Protein AF-0000000079915968 (afdb_homodimer)

Foldseek 3Di:
DDPLVVLVVQLPDPDVVSNVVSVVVVVVVVVVVLLVVVVVCVVVPDDLCVSCVVVVHDSVVVCVVRVVVVD/DDPLVVLVVQLPDPDVVSNVVSVVVVVVVVVVVLLVVVVVCVVVPDDLCVSCVVVVHDSVVVCVVRVVVVD

Organism: NCBI:txid1990687

Radius of gyration: 16.06 Å; Cα contacts (8 Å, |Δi|>4): 155; chains: 2; bounding box: 34×45×38 Å

Secondary structure (DSSP, 8-state):
--HHHHHHHHTT-SSHHHHHHHHHHHHHHHHHHHHHHHHHHHHTT--HHHHHHHHTS-HHHHHHHHHSTT-/--HHHHHHHHTT-SSHHHHHHHHHHHHHHHHHHHHHHHHHHHHTT--HHHHHHHHTS-HHHHHHHHHSTT-

pLDDT: mean 91.98, std 11.69, range [44.88, 98.5]

Nearest PDB structures (foldseek):
  8qu6-assembly1_F  TM=4.623E-01  e=3.557E+00  Mycolicibacterium smegmatis MC2 155
  8qu6-assembly1_F  TM=4.624E-01  e=3.557E+00  Mycolicibacterium smegmatis MC2 155

Solvent-accessible surface area (backbone atoms only — not comparable to full-atom values): 7473 Å² total; per-residue (Å²): 128,58,70,55,40,55,33,53,55,35,28,66,40,91,49,36,69,54,7,32,44,21,41,39,51,47,51,53,50,48,52,52,40,45,50,53,26,51,50,50,27,48,75,71,63,51,50,60,59,57,52,13,60,53,53,68,52,53,40,64,59,51,47,57,62,55,58,57,72,74,106,130,57,70,54,41,54,32,54,55,35,28,65,41,90,49,36,68,55,7,33,42,21,42,37,51,48,52,53,51,47,53,52,40,43,51,53,26,51,50,50,27,47,76,71,64,50,49,61,58,59,53,13,60,54,54,71,50,52,41,67,58,51,43,55,62,56,58,56,72,75,107

Structure (mmCIF, N/CA/C/O backbone):
data_AF-0000000079915968-model_v1
#
loop_
_entity.id
_entity.type
_entity.pdbx_description
1 polymer 'Helix-turn-helix domain-containing protein'
#
loop_
_atom_site.group_PDB
_atom_site.id
_atom_site.type_symbol
_atom_site.label_atom_id
_atom_site.label_alt_id
_atom_site.label_comp_id
_atom_site.label_asym_id
_atom_site.label_entity_id
_atom_site.label_seq_id
_atom_site.pdbx_PDB_ins_code
_atom_site.Cartn_x
_atom_site.Cartn_y
_atom_site.Cartn_z
_atom_site.occupancy
_atom_site.B_iso_or_equiv
_atom_site.auth_seq_id
_atom_site.auth_comp_id
_atom_site.auth_asym_id
_atom_site.auth_atom_id
_atom_site.pdbx_PDB_model_num
ATOM 1 N N . MET A 1 1 ? 15.883 6.648 -11.664 1 48.03 1 MET A N 1
ATOM 2 C CA . MET A 1 1 ? 15.469 6.355 -10.297 1 48.03 1 MET A CA 1
ATOM 3 C C . MET A 1 1 ? 14.047 5.809 -10.266 1 48.03 1 MET A C 1
ATOM 5 O O . MET A 1 1 ? 13.141 6.387 -10.867 1 48.03 1 MET A O 1
ATOM 9 N N . THR A 1 2 ? 13.828 4.527 -9.789 1 67.12 2 THR A N 1
ATOM 10 C CA . THR A 1 2 ? 12.547 3.877 -10.055 1 67.12 2 THR A CA 1
ATOM 11 C C . THR A 1 2 ? 11.414 4.633 -9.375 1 67.12 2 THR A C 1
ATOM 13 O O . THR A 1 2 ? 11.641 5.398 -8.4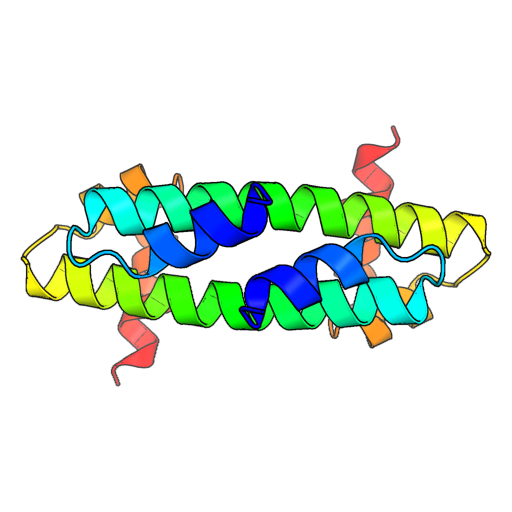38 1 67.12 2 THR A O 1
ATOM 16 N N . GLU A 1 3 ? 10.375 4.801 -10.164 1 78.25 3 GLU A N 1
ATOM 17 C CA . GLU A 1 3 ? 9.141 5.441 -9.719 1 78.25 3 GLU A CA 1
ATOM 18 C C . GLU A 1 3 ? 8.852 5.141 -8.25 1 78.25 3 GLU A C 1
ATOM 20 O O . GLU A 1 3 ? 8.461 6.031 -7.496 1 78.25 3 GLU A O 1
ATOM 25 N N . ALA A 1 4 ? 9.234 4.027 -7.859 1 80.06 4 ALA A N 1
ATOM 26 C CA . ALA A 1 4 ? 8.969 3.625 -6.48 1 80.06 4 ALA A CA 1
ATOM 27 C C . ALA A 1 4 ? 9.891 4.363 -5.512 1 80.06 4 ALA A C 1
ATOM 29 O O . ALA A 1 4 ? 9.461 4.762 -4.426 1 80.06 4 ALA A O 1
ATOM 30 N N . THR A 1 5 ? 11.133 4.543 -5.898 1 80.19 5 THR A N 1
ATOM 31 C CA . THR A 1 5 ? 12.102 5.219 -5.043 1 80.19 5 THR A CA 1
ATOM 32 C C . THR A 1 5 ? 11.727 6.688 -4.859 1 80.19 5 THR A C 1
ATOM 34 O O . THR A 1 5 ? 11.781 7.215 -3.748 1 80.19 5 THR A O 1
ATOM 37 N N . THR A 1 6 ? 11.344 7.191 -5.914 1 85 6 THR A N 1
ATOM 38 C CA . THR A 1 6 ? 10.953 8.594 -5.871 1 85 6 THR A CA 1
ATOM 39 C C . THR A 1 6 ? 9.711 8.789 -5.008 1 85 6 THR A C 1
ATOM 41 O O . T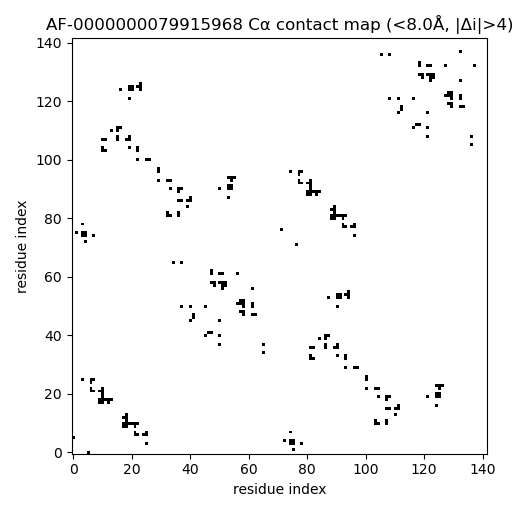HR A 1 6 ? 9.648 9.711 -4.195 1 85 6 THR A O 1
ATOM 44 N N . LEU A 1 7 ? 8.789 7.91 -5.098 1 88.12 7 LEU A N 1
ATOM 45 C CA . LEU A 1 7 ? 7.551 8 -4.324 1 88.12 7 LEU A CA 1
ATOM 46 C C . LEU A 1 7 ? 7.824 7.789 -2.84 1 88.12 7 LEU A C 1
ATOM 48 O O . LEU A 1 7 ? 7.246 8.477 -1.995 1 88.12 7 LEU A O 1
ATOM 52 N N . ALA A 1 8 ? 8.734 6.934 -2.598 1 85.31 8 ALA A N 1
ATOM 53 C CA . ALA A 1 8 ? 9.078 6.668 -1.202 1 85.31 8 ALA A CA 1
ATOM 54 C C . ALA A 1 8 ? 9.766 7.875 -0.569 1 85.31 8 ALA A C 1
ATOM 56 O O . ALA A 1 8 ? 9.5 8.211 0.587 1 85.31 8 ALA A O 1
ATOM 57 N N . ALA A 1 9 ? 10.609 8.484 -1.342 1 87.38 9 ALA A N 1
ATOM 58 C CA . ALA A 1 9 ? 11.281 9.68 -0.839 1 87.38 9 ALA A CA 1
ATOM 59 C C . ALA A 1 9 ? 10.281 10.812 -0.596 1 87.38 9 ALA A C 1
ATOM 61 O O . ALA A 1 9 ? 10.344 11.492 0.428 1 87.38 9 ALA A O 1
ATOM 62 N N . ALA A 1 10 ? 9.344 10.93 -1.508 1 88.75 10 ALA A N 1
ATOM 63 C CA . ALA A 1 10 ? 8.336 11.984 -1.406 1 88.75 10 ALA A CA 1
ATOM 64 C C . ALA A 1 10 ? 7.395 11.734 -0.23 1 88.75 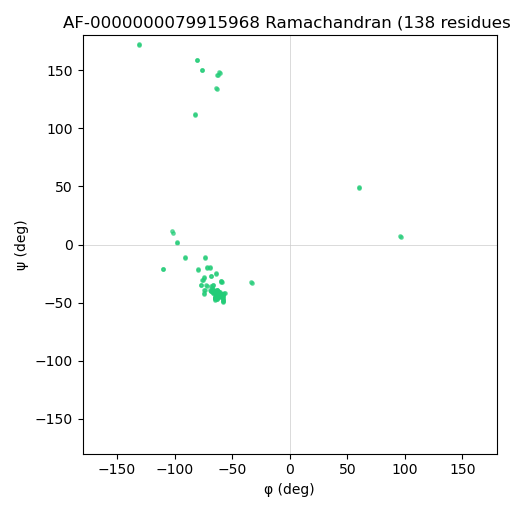10 ALA A C 1
ATOM 66 O O . ALA A 1 10 ? 6.918 12.68 0.405 1 88.75 10 ALA A O 1
ATOM 67 N N . ALA A 1 11 ? 7.23 10.461 0.134 1 92.19 11 ALA A N 1
ATOM 68 C CA . ALA A 1 11 ? 6.355 10.094 1.242 1 92.19 11 ALA A CA 1
ATOM 69 C C . ALA A 1 11 ? 6.984 10.461 2.584 1 92.19 11 ALA A C 1
ATOM 71 O O . ALA A 1 11 ? 6.32 10.422 3.621 1 92.19 11 ALA A O 1
ATOM 72 N N . GLY A 1 12 ? 8.227 10.805 2.52 1 90.31 12 GLY A N 1
ATOM 73 C CA . GLY A 1 12 ? 8.906 11.281 3.713 1 90.31 12 GLY A CA 1
ATOM 74 C C . GLY A 1 12 ? 9.07 12.789 3.738 1 90.31 12 GLY A C 1
ATOM 75 O O . GLY A 1 12 ? 9.812 13.328 4.562 1 90.31 12 GLY A O 1
ATOM 76 N N . SER A 1 13 ? 8.391 13.484 2.836 1 94.25 13 SER A N 1
ATOM 77 C CA . SER A 1 13 ? 8.492 14.938 2.729 1 94.25 13 SER A CA 1
ATOM 78 C C . SER A 1 13 ? 7.98 15.617 3.992 1 94.25 13 SER A C 1
ATOM 80 O O . SER A 1 13 ? 6.988 15.188 4.582 1 94.25 13 SER A O 1
ATOM 82 N N . PRO A 1 14 ? 8.586 16.75 4.383 1 93.94 14 PRO A N 1
ATOM 83 C CA . PRO A 1 14 ? 8.023 17.531 5.488 1 93.94 14 PRO A CA 1
ATOM 84 C C . PRO A 1 14 ? 6.73 18.25 5.105 1 93.94 14 PRO A C 1
ATOM 86 O O . PRO A 1 14 ? 5.984 18.688 5.984 1 93.94 14 PRO A O 1
ATOM 89 N N . ASP A 1 15 ? 6.449 18.453 3.826 1 97.31 15 ASP A N 1
ATOM 90 C CA . ASP A 1 15 ? 5.191 19.016 3.342 1 97.31 15 ASP A CA 1
ATOM 91 C C . ASP A 1 15 ? 4.105 17.938 3.258 1 97.31 15 ASP A C 1
ATOM 93 O O . ASP A 1 15 ? 4.16 17.062 2.395 1 97.31 15 ASP A O 1
ATOM 97 N N . PRO A 1 16 ? 3.127 18.031 4.078 1 96.62 16 PRO A N 1
ATOM 98 C CA . PRO A 1 16 ? 2.113 16.969 4.121 1 96.62 16 PRO A CA 1
ATOM 99 C C . PRO A 1 16 ? 1.4 16.781 2.781 1 96.62 16 PRO A C 1
ATOM 101 O O . PRO A 1 16 ? 1 15.664 2.443 1 96.62 16 PRO A O 1
ATOM 104 N N . ALA A 1 17 ? 1.275 17.875 2.074 1 97.5 17 ALA A N 1
ATOM 105 C CA . ALA A 1 17 ? 0.616 17.75 0.777 1 97.5 17 ALA A CA 1
ATOM 106 C C . ALA A 1 17 ? 1.404 16.844 -0.156 1 97.5 17 ALA A C 1
ATOM 108 O O . ALA A 1 17 ? 0.83 15.969 -0.816 1 97.5 17 ALA A O 1
ATOM 109 N N . GLU A 1 18 ? 2.627 17.109 -0.165 1 97.38 18 GLU A N 1
ATOM 110 C CA . GLU A 1 18 ? 3.512 16.281 -0.974 1 97.38 18 GLU A CA 1
ATOM 111 C C . GLU A 1 18 ? 3.557 14.844 -0.448 1 97.38 18 GLU A C 1
ATOM 113 O O . GLU A 1 18 ? 3.477 13.891 -1.224 1 97.38 18 GLU A O 1
ATOM 118 N N . GLY A 1 19 ? 3.674 14.695 0.828 1 97.75 19 GLY A N 1
ATOM 119 C CA . GLY A 1 19 ? 3.736 13.383 1.447 1 97.75 19 GLY A CA 1
ATOM 120 C C . GLY A 1 19 ? 2.48 12.555 1.23 1 97.75 19 GLY A C 1
ATOM 121 O O . GLY A 1 19 ? 2.557 11.383 0.859 1 97.75 19 GLY A O 1
ATOM 122 N N . LEU A 1 20 ? 1.362 13.148 1.363 1 98.44 20 LEU A N 1
ATOM 123 C CA . LEU A 1 20 ? 0.099 12.438 1.233 1 98.44 20 LEU A CA 1
ATOM 124 C C . LEU A 1 20 ? -0.173 12.07 -0.223 1 98.44 20 LEU A C 1
ATOM 126 O O . LEU A 1 20 ? -0.735 11.008 -0.508 1 98.44 20 LEU A O 1
ATOM 130 N N . ARG A 1 21 ? 0.239 12.953 -1.051 1 97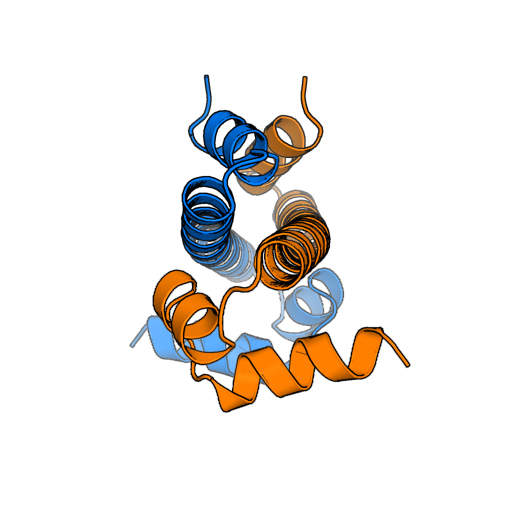.12 21 ARG A N 1
ATOM 131 C CA . ARG A 1 21 ? 0.134 12.633 -2.471 1 97.12 21 ARG A CA 1
ATOM 132 C C . ARG A 1 21 ? 0.99 11.422 -2.826 1 97.12 21 ARG A C 1
ATOM 134 O O . ARG A 1 21 ? 0.566 10.562 -3.598 1 97.12 21 ARG A O 1
ATOM 141 N N . ALA A 1 22 ? 2.145 11.406 -2.311 1 97 22 ALA A N 1
ATOM 142 C CA . ALA A 1 22 ? 3.045 10.273 -2.543 1 97 22 ALA A CA 1
ATOM 143 C C . ALA A 1 22 ? 2.471 8.984 -1.966 1 97 22 ALA A C 1
ATOM 145 O O . ALA A 1 22 ? 2.562 7.926 -2.588 1 97 22 ALA A O 1
ATOM 146 N N . VAL A 1 23 ? 1.85 9.023 -0.813 1 97.62 23 VAL A N 1
ATOM 147 C CA . VAL A 1 23 ? 1.215 7.871 -0.186 1 97.62 23 VAL A CA 1
ATOM 148 C C . VAL A 1 23 ? 0.098 7.344 -1.084 1 97.62 23 VAL A C 1
ATOM 150 O O . VAL A 1 23 ? 0.009 6.137 -1.332 1 97.62 23 VAL A O 1
ATOM 153 N N . ARG A 1 24 ? -0.6 8.242 -1.564 1 97.56 24 ARG A N 1
ATOM 154 C CA . ARG A 1 24 ? -1.681 7.863 -2.467 1 97.56 24 ARG A CA 1
ATOM 155 C C . ARG A 1 24 ? -1.136 7.184 -3.719 1 97.56 24 ARG A C 1
ATOM 157 O O . ARG A 1 24 ? -1.669 6.16 -4.156 1 97.56 24 ARG A O 1
ATOM 164 N N . ALA A 1 25 ? -0.152 7.746 -4.238 1 96.56 25 ALA A N 1
ATOM 165 C CA . ALA A 1 25 ? 0.462 7.172 -5.434 1 96.56 25 ALA A CA 1
ATOM 166 C C . ALA A 1 25 ? 1.056 5.797 -5.141 1 96.56 25 ALA A C 1
ATOM 168 O O . ALA A 1 25 ? 0.954 4.883 -5.957 1 96.56 25 ALA A O 1
ATOM 169 N N . LEU A 1 26 ? 1.655 5.68 -4.016 1 95.56 26 LEU A N 1
ATOM 170 C CA . LEU A 1 26 ? 2.217 4.398 -3.604 1 95.56 26 LEU A CA 1
ATOM 171 C C . LEU A 1 26 ? 1.119 3.352 -3.438 1 95.56 26 LEU A C 1
ATOM 173 O O . LEU A 1 26 ? 1.322 2.176 -3.756 1 95.56 26 LEU A O 1
ATOM 177 N N . ARG A 1 27 ? -0.015 3.75 -2.889 1 96.62 27 ARG A N 1
ATOM 178 C CA . ARG A 1 27 ? -1.148 2.84 -2.758 1 96.62 27 ARG A CA 1
ATOM 179 C C . ARG A 1 27 ? -1.57 2.293 -4.117 1 96.62 27 ARG A C 1
ATOM 181 O O . ARG A 1 27 ? -1.806 1.093 -4.266 1 96.62 27 ARG A O 1
ATOM 188 N N . ARG A 1 28 ? -1.6 3.162 -5.062 1 96 28 ARG A N 1
ATOM 189 C CA . ARG A 1 28 ? -1.975 2.744 -6.41 1 96 28 ARG A CA 1
ATOM 190 C C . ARG A 1 28 ? -0.95 1.773 -6.984 1 96 28 ARG A C 1
ATOM 192 O O . ARG A 1 28 ? -1.314 0.774 -7.609 1 96 28 ARG A O 1
ATOM 199 N N . LEU A 1 29 ? 0.245 2.15 -6.848 1 94.62 29 LEU A N 1
ATOM 200 C CA . LEU A 1 29 ? 1.313 1.28 -7.324 1 94.62 29 LEU A CA 1
ATOM 201 C C . LEU A 1 29 ? 1.243 -0.086 -6.652 1 94.62 29 LEU A C 1
ATOM 203 O O . LEU A 1 29 ? 1.386 -1.117 -7.312 1 94.62 29 LEU A O 1
ATOM 207 N N . LEU A 1 30 ? 1.082 -0.108 -5.352 1 95.31 30 LEU A N 1
ATOM 208 C CA . LEU A 1 30 ? 0.989 -1.352 -4.594 1 95.31 30 LEU A CA 1
ATOM 209 C C . LEU A 1 30 ? -0.168 -2.209 -5.098 1 95.31 30 LEU A C 1
ATOM 211 O O . LEU A 1 30 ? -0.027 -3.424 -5.246 1 95.31 30 LEU A O 1
ATOM 215 N N . GLU A 1 31 ? -1.287 -1.606 -5.328 1 96.69 31 GLU A N 1
ATOM 216 C CA . GLU A 1 31 ? -2.443 -2.326 -5.852 1 96.69 31 GLU A CA 1
ATOM 217 C C . GLU A 1 31 ? -2.121 -2.992 -7.184 1 96.69 31 GLU A C 1
ATOM 219 O O . GLU A 1 31 ? -2.527 -4.133 -7.43 1 96.69 31 GLU A O 1
ATOM 224 N N . ARG A 1 32 ? -1.45 -2.32 -8.016 1 95.62 32 ARG A N 1
ATOM 225 C CA . ARG A 1 32 ? -1.059 -2.867 -9.312 1 95.62 32 ARG A CA 1
ATOM 226 C C . ARG A 1 32 ? -0.096 -4.039 -9.141 1 95.62 32 ARG A C 1
ATOM 228 O O . ARG A 1 32 ? -0.271 -5.086 -9.766 1 95.62 32 ARG A O 1
ATOM 235 N N . LEU A 1 33 ? 0.874 -3.828 -8.281 1 95.69 33 LEU A N 1
ATOM 236 C CA . LEU A 1 33 ? 1.868 -4.871 -8.055 1 95.69 33 LEU A CA 1
ATOM 237 C C . LEU A 1 33 ? 1.221 -6.117 -7.461 1 95.69 33 LEU A C 1
ATOM 239 O O . LEU A 1 33 ? 1.582 -7.242 -7.816 1 95.69 33 LEU A O 1
ATOM 243 N N . GLU A 1 34 ? 0.321 -5.902 -6.512 1 97.81 34 GLU A N 1
ATOM 244 C CA . GLU A 1 34 ? -0.387 -7.035 -5.922 1 97.81 34 GLU A CA 1
ATOM 245 C C . GLU A 1 34 ? -1.155 -7.82 -6.98 1 97.81 34 GLU A C 1
ATOM 247 O O . GLU A 1 34 ? -1.082 -9.047 -7.023 1 97.81 34 GLU A O 1
ATOM 252 N N . ALA A 1 35 ? -1.824 -7.133 -7.836 1 97.25 35 ALA A N 1
ATOM 253 C CA . ALA A 1 35 ? -2.588 -7.789 -8.891 1 97.25 35 ALA A CA 1
ATOM 254 C C . ALA A 1 35 ? -1.678 -8.617 -9.797 1 97.25 35 ALA A C 1
ATOM 256 O O . ALA A 1 35 ? -2.004 -9.758 -10.141 1 97.25 35 ALA A O 1
ATOM 257 N N . ILE A 1 36 ? -0.596 -8.07 -10.156 1 96.75 36 ILE A N 1
ATOM 258 C CA . ILE A 1 36 ? 0.356 -8.734 -11.039 1 96.75 36 ILE A CA 1
ATOM 259 C C . ILE A 1 36 ? 0.856 -10.023 -10.383 1 96.75 36 ILE A C 1
ATOM 261 O O . ILE A 1 36 ? 0.902 -11.078 -11.023 1 96.75 36 ILE A O 1
ATOM 265 N N . GLN A 1 37 ? 1.142 -9.906 -9.117 1 98 37 GLN A N 1
ATOM 266 C CA . GLN A 1 37 ? 1.722 -11.062 -8.438 1 98 37 GLN A CA 1
ATOM 267 C C . GLN A 1 37 ? 0.658 -12.109 -8.125 1 98 37 GLN A C 1
ATOM 269 O O . GLN A 1 37 ? 0.94 -13.312 -8.141 1 98 37 GLN A O 1
ATOM 274 N N . VAL A 1 38 ? -0.548 -11.711 -7.812 1 98.25 38 VAL A N 1
ATOM 275 C CA . VAL A 1 38 ? -1.646 -12.648 -7.637 1 98.25 38 VAL A CA 1
ATOM 276 C C . VAL A 1 38 ? -1.911 -13.391 -8.945 1 98.25 38 VAL A C 1
ATOM 278 O O . VAL A 1 38 ? -2.037 -14.617 -8.961 1 98.25 38 VAL A O 1
ATOM 281 N N . ASP A 1 39 ? -1.927 -12.68 -10.047 1 97 39 ASP A N 1
ATOM 282 C CA . ASP A 1 39 ? -2.102 -13.297 -11.359 1 97 39 ASP A CA 1
ATOM 283 C C . ASP A 1 39 ? -0.961 -14.266 -11.672 1 97 39 ASP A C 1
ATOM 285 O O . ASP A 1 39 ? -1.191 -15.359 -12.195 1 97 39 ASP A O 1
ATOM 289 N N . ASN A 1 40 ? 0.177 -13.852 -11.383 1 97.5 40 ASN A N 1
ATOM 290 C CA . ASN A 1 40 ? 1.345 -14.703 -11.578 1 97.5 40 ASN A CA 1
ATOM 291 C C . ASN A 1 40 ? 1.225 -16 -10.797 1 97.5 40 ASN A C 1
ATOM 293 O O . ASN A 1 40 ? 1.483 -17.078 -11.328 1 97.5 40 ASN A O 1
ATOM 297 N N . ALA A 1 41 ? 0.883 -15.867 -9.531 1 98.31 41 ALA A N 1
ATOM 298 C CA . ALA A 1 41 ? 0.692 -17.031 -8.664 1 98.31 41 ALA A CA 1
ATOM 299 C C . ALA A 1 41 ? -0.38 -17.953 -9.219 1 98.31 41 ALA A C 1
ATOM 301 O O . ALA A 1 41 ? -0.18 -19.172 -9.289 1 98.31 41 ALA A O 1
ATOM 302 N N . ARG A 1 42 ? -1.47 -17.375 -9.648 1 97.94 42 ARG A N 1
ATOM 303 C CA . ARG A 1 42 ? -2.559 -18.172 -10.211 1 97.94 42 ARG A CA 1
ATOM 304 C C . ARG A 1 42 ? -2.109 -18.891 -11.477 1 97.94 42 ARG A C 1
ATOM 306 O O . ARG A 1 42 ? -2.42 -20.062 -11.664 1 97.94 42 ARG A O 1
ATOM 313 N N . ALA A 1 43 ? -1.335 -18.203 -12.266 1 97.06 43 ALA A N 1
ATOM 314 C CA . ALA A 1 43 ? -0.829 -18.781 -13.508 1 97.06 43 ALA A CA 1
ATOM 315 C C . ALA A 1 43 ? 0.087 -19.969 -13.227 1 97.06 43 ALA A C 1
ATOM 317 O O . ALA A 1 43 ? 0.175 -20.891 -14.031 1 97.06 43 ALA A O 1
ATOM 318 N N . GLN A 1 44 ? 0.644 -19.953 -12.078 1 97.56 44 GLN A N 1
ATOM 319 C CA . GLN A 1 44 ? 1.575 -21 -11.695 1 97.56 44 GLN A CA 1
ATOM 320 C C . GLN A 1 44 ? 0.883 -22.062 -10.852 1 97.56 44 GLN A C 1
ATOM 322 O O . GLN A 1 44 ? 1.544 -22.922 -10.266 1 97.56 44 GLN A O 1
ATOM 327 N N . GLY A 1 45 ? -0.469 -21.859 -10.641 1 97.69 45 GLY A N 1
ATOM 328 C CA . GLY A 1 45 ? -1.267 -22.938 -10.07 1 97.69 45 GLY A CA 1
ATOM 329 C C . GLY A 1 45 ? -1.448 -22.812 -8.57 1 97.69 45 GLY A C 1
ATOM 330 O O . GLY A 1 45 ? -1.948 -23.734 -7.922 1 97.69 45 GLY A O 1
ATOM 331 N N . TRP A 1 46 ? -1.028 -21.781 -8.047 1 98.25 46 TRP A N 1
ATOM 332 C CA . TRP A 1 46 ? -1.24 -21.609 -6.617 1 98.25 46 TRP A CA 1
ATOM 333 C C . TRP A 1 46 ? -2.729 -21.578 -6.285 1 98.25 46 TRP A C 1
ATOM 335 O O . TRP A 1 46 ? -3.535 -21.047 -7.051 1 98.25 46 TRP A O 1
ATOM 345 N N . SER A 1 47 ? -2.98 -22.094 -5.059 1 98.12 47 SER A N 1
ATOM 346 C CA . SER A 1 47 ? -4.348 -21.984 -4.559 1 98.12 47 SER A CA 1
ATOM 347 C C . SER A 1 47 ? -4.617 -20.609 -3.975 1 98.12 47 SER A C 1
ATOM 349 O O . SER A 1 47 ? -3.686 -19.906 -3.564 1 98.12 47 SER A O 1
ATOM 351 N N . TRP A 1 48 ? -5.875 -20.25 -3.896 1 97.69 48 TRP A N 1
ATOM 352 C CA . TRP A 1 48 ? -6.266 -19.016 -3.24 1 97.69 48 TRP A CA 1
ATOM 353 C C . TRP A 1 48 ? -5.832 -19 -1.778 1 97.69 48 TRP A C 1
ATOM 355 O O . TRP A 1 48 ? -5.492 -17.953 -1.228 1 97.69 48 TRP A O 1
ATOM 365 N N . GLN A 1 49 ? -5.797 -20.141 -1.141 1 98.31 49 GLN A N 1
ATOM 366 C CA . GLN A 1 49 ? -5.355 -20.234 0.247 1 98.31 49 GLN A CA 1
ATOM 367 C C . GLN A 1 49 ? -3.867 -19.938 0.374 1 98.31 49 GLN A C 1
ATOM 369 O O . GLN A 1 49 ? -3.445 -19.234 1.3 1 98.31 49 GLN A O 1
ATOM 374 N N . ALA A 1 50 ? -3.121 -20.406 -0.538 1 98.38 50 ALA A N 1
ATOM 375 C CA . ALA A 1 50 ? -1.681 -20.172 -0.51 1 98.38 50 ALA A CA 1
ATOM 376 C C . ALA A 1 50 ? -1.367 -18.688 -0.712 1 98.38 50 ALA A C 1
ATOM 378 O O . ALA A 1 50 ? -0.484 -18.141 -0.049 1 98.38 50 ALA A O 1
ATOM 379 N N . ILE A 1 51 ? -2.102 -18.109 -1.613 1 98.5 51 ILE A N 1
ATOM 380 C CA . ILE A 1 51 ? -1.94 -16.688 -1.892 1 98.5 51 ILE A CA 1
ATOM 381 C C . ILE A 1 51 ? -2.332 -15.875 -0.66 1 98.5 51 ILE A C 1
ATOM 383 O O . ILE A 1 51 ? -1.6 -14.969 -0.247 1 98.5 51 ILE A O 1
ATOM 387 N N . ALA A 1 52 ? -3.42 -16.203 -0.084 1 98.44 52 ALA A N 1
ATOM 388 C CA . ALA A 1 52 ? -3.912 -15.523 1.108 1 98.44 52 ALA A CA 1
ATOM 389 C C . ALA A 1 52 ? -2.893 -15.594 2.242 1 98.44 52 ALA A C 1
ATOM 391 O O . ALA A 1 52 ? -2.613 -14.594 2.896 1 98.44 52 ALA A O 1
ATOM 392 N N . ASP A 1 53 ? -2.311 -16.75 2.449 1 98.06 53 ASP A N 1
ATOM 393 C CA . ASP A 1 53 ? -1.302 -16.953 3.486 1 98.06 53 ASP A CA 1
ATOM 394 C C . ASP A 1 53 ? -0.083 -16.062 3.246 1 98.06 53 ASP A C 1
ATOM 396 O O . ASP A 1 53 ? 0.459 -15.477 4.184 1 98.06 53 ASP A O 1
ATOM 400 N N . SER A 1 54 ? 0.297 -15.969 2.033 1 97.94 54 SER A N 1
ATOM 401 C CA . SER A 1 54 ? 1.46 -15.164 1.67 1 97.94 54 SER A CA 1
ATOM 402 C C . SER A 1 54 ? 1.206 -13.68 1.911 1 97.94 54 SER A C 1
ATOM 404 O O . SER A 1 54 ? 2.123 -12.938 2.271 1 97.94 54 SER A O 1
ATOM 406 N N . LEU A 1 55 ? 0.048 -13.266 1.711 1 98 55 LEU A N 1
ATOM 407 C CA . LEU A 1 55 ? -0.322 -11.859 1.853 1 98 55 LEU A CA 1
AT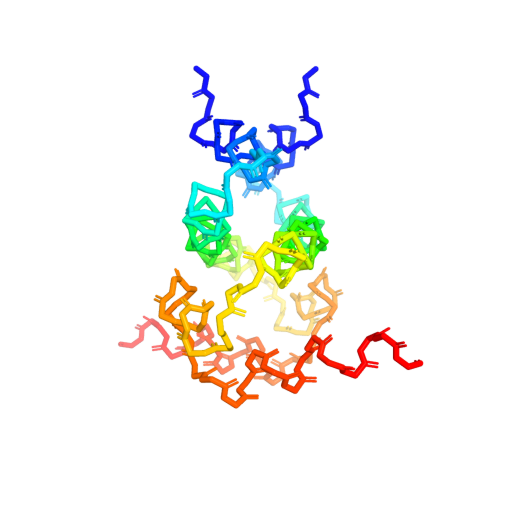OM 408 C C . LEU A 1 55 ? -0.8 -11.562 3.271 1 98 55 LEU A C 1
ATOM 410 O O . LEU A 1 55 ? -0.951 -10.398 3.65 1 98 55 LEU A O 1
ATOM 414 N N . GLU A 1 56 ? -1.005 -12.617 4.004 1 97.88 56 GLU A N 1
ATOM 415 C CA . GLU A 1 56 ? -1.529 -12.5 5.363 1 97.88 56 GLU A CA 1
ATOM 416 C C . GLU A 1 56 ? -2.898 -11.828 5.371 1 97.88 56 GLU A C 1
ATOM 418 O O . GLU A 1 56 ? -3.133 -10.898 6.141 1 97.88 56 GLU A O 1
ATOM 423 N N . VAL A 1 57 ? -3.799 -12.289 4.531 1 97.69 57 VAL A N 1
ATOM 424 C CA . VAL A 1 57 ? -5.203 -11.906 4.453 1 97.69 57 VAL A CA 1
ATOM 425 C C . VAL A 1 57 ? -6.082 -13.148 4.41 1 97.69 57 VAL A C 1
ATOM 427 O O . VAL A 1 57 ? -5.574 -14.273 4.391 1 97.69 57 VAL A O 1
ATOM 430 N N . SER A 1 58 ? -7.336 -12.914 4.508 1 98.19 58 SER A N 1
ATOM 431 C CA . SER A 1 58 ? -8.227 -14.055 4.391 1 98.19 58 SER A CA 1
ATOM 432 C C . SER A 1 58 ? -8.367 -14.5 2.938 1 98.19 58 SER A C 1
ATOM 434 O O . SER A 1 58 ? -8.242 -13.695 2.02 1 98.19 58 SER A O 1
ATOM 436 N N . ARG A 1 59 ? -8.594 -15.773 2.725 1 97.5 59 ARG A N 1
ATOM 437 C CA . ARG A 1 59 ? -8.805 -16.344 1.395 1 97.5 59 ARG A CA 1
ATOM 438 C C . ARG A 1 59 ? -9.969 -15.648 0.686 1 97.5 59 ARG A C 1
ATOM 440 O O . ARG A 1 59 ? -9.867 -15.312 -0.495 1 97.5 59 ARG A O 1
ATOM 447 N N . GLN A 1 60 ? -10.984 -15.422 1.461 1 97.44 60 GLN A N 1
ATOM 448 C CA . GLN A 1 60 ? -12.172 -14.797 0.882 1 97.44 60 GLN A CA 1
ATOM 449 C C . GLN A 1 60 ? -11.875 -13.391 0.385 1 97.44 60 GLN A C 1
ATOM 451 O O . GLN A 1 60 ? -12.328 -12.992 -0.692 1 97.44 60 GLN A O 1
ATOM 456 N N . ALA A 1 61 ? -11.188 -12.664 1.104 1 96.88 61 ALA A N 1
ATOM 457 C CA . ALA A 1 61 ? -10.852 -11.281 0.775 1 96.88 61 ALA A CA 1
ATOM 458 C C . ALA A 1 61 ? -10.047 -11.203 -0.52 1 96.88 61 ALA A C 1
ATOM 460 O O . ALA A 1 61 ? -10.359 -10.398 -1.404 1 96.88 61 ALA A O 1
ATOM 461 N N . VAL A 1 62 ? -9.07 -12.078 -0.628 1 97.12 62 VAL A N 1
ATOM 462 C CA . VAL A 1 62 ? -8.203 -12 -1.801 1 97.12 62 VAL A CA 1
ATO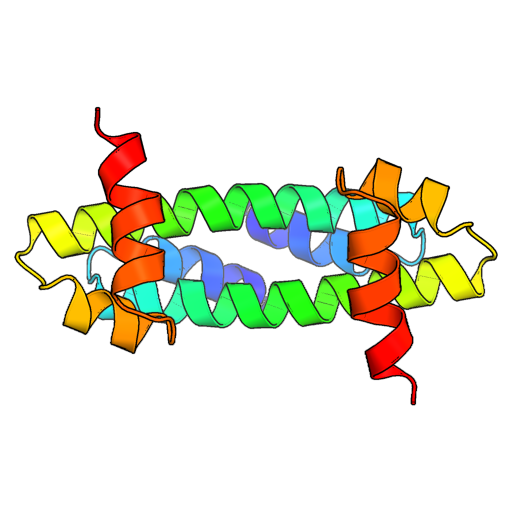M 463 C C . VAL A 1 62 ? -8.945 -12.531 -3.025 1 97.12 62 VAL A C 1
ATOM 465 O O . VAL A 1 62 ? -8.828 -11.977 -4.117 1 97.12 62 VAL A O 1
ATOM 468 N N . HIS A 1 63 ? -9.656 -13.609 -2.863 1 96.56 63 HIS A N 1
ATOM 469 C CA . HIS A 1 63 ? -10.422 -14.156 -3.975 1 96.56 63 HIS A CA 1
ATOM 470 C C . HIS A 1 63 ? -11.422 -13.141 -4.516 1 96.56 63 HIS A C 1
ATOM 472 O O . HIS A 1 63 ? -11.477 -12.906 -5.727 1 96.56 63 HIS A O 1
ATOM 478 N N . GLN A 1 64 ? -12.164 -12.539 -3.635 1 96.19 64 GLN A N 1
ATOM 479 C CA . GLN A 1 64 ? -13.156 -11.555 -4.031 1 96.19 64 GLN A CA 1
ATOM 480 C C . GLN A 1 64 ? -12.508 -10.359 -4.727 1 96.19 64 GLN A C 1
ATOM 482 O O . GLN A 1 64 ? -13.023 -9.859 -5.73 1 96.19 64 GLN A O 1
ATOM 487 N N . LYS A 1 65 ? -11.508 -9.961 -4.266 1 95.31 65 LYS A N 1
ATOM 488 C CA . LYS A 1 65 ? -10.805 -8.789 -4.777 1 95.31 65 LYS A CA 1
ATOM 489 C C . LYS A 1 65 ? -10.258 -9.047 -6.18 1 95.31 65 LYS A C 1
ATOM 491 O O . LYS A 1 65 ? -10.258 -8.156 -7.027 1 95.31 65 LYS A O 1
ATOM 496 N N . HIS A 1 66 ? -9.797 -10.227 -6.375 1 94.62 66 HIS A N 1
ATOM 497 C CA . HIS A 1 66 ? -9.016 -10.438 -7.586 1 94.62 66 HIS A CA 1
ATOM 498 C C . HIS A 1 66 ? -9.766 -11.305 -8.586 1 94.62 66 HIS A C 1
ATOM 500 O O . HIS A 1 66 ? -9.352 -11.414 -9.75 1 94.62 66 HIS A O 1
ATOM 506 N N . ASN A 1 67 ? -10.633 -11.977 -8.141 1 85 67 ASN A N 1
ATOM 507 C CA . ASN A 1 67 ? -11.43 -12.75 -9.086 1 85 67 ASN A CA 1
ATOM 508 C C . ASN A 1 67 ? -12.43 -11.867 -9.836 1 85 67 ASN A C 1
ATOM 510 O O . ASN A 1 67 ? -12.797 -12.172 -10.969 1 85 67 ASN A O 1
ATOM 514 N N . ARG A 1 68 ? -12.906 -10.828 -9.242 1 70.25 68 ARG A N 1
ATOM 515 C CA . ARG A 1 68 ? -13.859 -9.922 -9.883 1 70.25 68 ARG A CA 1
ATOM 516 C C . ARG A 1 68 ? -13.164 -9.055 -10.922 1 70.25 68 ARG A C 1
ATOM 518 O O . ARG A 1 68 ? -13.797 -8.578 -11.867 1 70.25 68 ARG A O 1
ATOM 525 N N . LYS A 1 69 ? -11.914 -8.727 -10.828 1 61.56 69 LYS A N 1
ATOM 526 C CA . LYS A 1 69 ? -11.195 -7.855 -11.758 1 61.56 69 LYS A CA 1
ATOM 527 C C . LYS A 1 69 ? -11.023 -8.531 -13.117 1 61.56 69 LYS A C 1
ATOM 529 O O . LYS A 1 69 ? -10.867 -7.852 -14.133 1 61.56 69 LYS A O 1
ATOM 534 N N . GLY A 1 70 ? -11.109 -9.828 -13.266 1 54.41 70 GLY A N 1
ATOM 535 C CA . GLY A 1 70 ? -11.008 -10.609 -14.492 1 54.41 70 GLY A CA 1
ATOM 536 C C . GLY A 1 70 ? -12.281 -10.609 -15.312 1 54.41 70 GLY A C 1
ATOM 537 O O . GLY A 1 70 ? -12.32 -11.164 -16.406 1 54.41 70 GLY A O 1
ATOM 538 N N . ARG A 1 71 ? -13.422 -10.336 -14.727 1 45.16 71 ARG A N 1
ATOM 539 C CA . ARG A 1 71 ? -14.602 -10.406 -15.578 1 45.16 71 ARG A CA 1
ATOM 540 C C . ARG A 1 71 ? -14.852 -9.078 -16.281 1 45.16 71 ARG A C 1
ATOM 542 O O . ARG A 1 71 ? -14.719 -8.016 -15.672 1 45.16 71 ARG A O 1
ATOM 549 N N . MET B 1 1 ? 20.688 1.163 -1.343 1 48.28 1 MET B N 1
ATOM 550 C CA . MET B 1 1 ? 19.469 1.108 -2.129 1 48.28 1 MET B CA 1
ATOM 551 C C . MET B 1 1 ? 18.234 1.102 -1.221 1 48.28 1 MET B C 1
ATOM 553 O O . MET B 1 1 ? 18.172 0.32 -0.27 1 48.28 1 MET B O 1
ATOM 557 N N . THR B 1 2 ? 17.328 2.145 -1.306 1 67.06 2 THR B N 1
ATOM 558 C CA . THR B 1 2 ? 16.328 2.312 -0.252 1 67.06 2 THR B CA 1
ATOM 559 C C . THR B 1 2 ? 15.391 1.107 -0.192 1 67.06 2 THR B C 1
ATOM 561 O O . THR B 1 2 ? 15.266 0.366 -1.169 1 67.06 2 THR B O 1
ATOM 564 N N . GLU B 1 3 ? 15.195 0.678 1.024 1 78.38 3 GLU B N 1
ATOM 565 C CA . GLU B 1 3 ? 14.297 -0.428 1.342 1 78.38 3 GLU B CA 1
ATOM 566 C C . GLU B 1 3 ? 13.109 -0.461 0.389 1 78.38 3 GLU B C 1
ATOM 568 O O . GLU B 1 3 ? 12.711 -1.529 -0.081 1 78.38 3 GLU B O 1
ATOM 573 N N . ALA B 1 4 ? 12.711 0.638 -0.014 1 80.12 4 ALA B N 1
ATOM 574 C CA . ALA B 1 4 ? 11.547 0.721 -0.896 1 80.12 4 ALA B CA 1
ATOM 575 C C . ALA B 1 4 ? 11.898 0.253 -2.307 1 80.12 4 ALA B C 1
ATOM 577 O O . ALA B 1 4 ? 11.094 -0.419 -2.959 1 80.12 4 ALA B O 1
ATOM 578 N N . THR B 1 5 ? 13.07 0.604 -2.771 1 80.44 5 THR B N 1
ATOM 579 C CA . THR B 1 5 ? 13.5 0.226 -4.113 1 80.44 5 THR B CA 1
ATOM 580 C C . THR B 1 5 ? 13.68 -1.285 -4.219 1 80.44 5 THR B C 1
ATOM 582 O O . THR B 1 5 ? 13.258 -1.899 -5.199 1 80.44 5 THR B O 1
ATOM 585 N N . THR B 1 6 ? 14.227 -1.739 -3.225 1 85.06 6 THR B N 1
ATOM 586 C CA . THR B 1 6 ? 14.461 -3.18 -3.199 1 85.06 6 THR B CA 1
ATOM 587 C C . THR B 1 6 ? 13.133 -3.938 -3.16 1 85.06 6 THR B C 1
ATOM 589 O O . THR B 1 6 ? 12.953 -4.922 -3.879 1 85.06 6 THR B O 1
ATOM 592 N N . LEU B 1 7 ? 12.219 -3.469 -2.412 1 88.06 7 LEU B N 1
ATOM 593 C CA . LEU B 1 7 ? 10.922 -4.117 -2.289 1 88.06 7 LEU B CA 1
ATOM 594 C C . LEU B 1 7 ? 10.141 -4.023 -3.598 1 88.06 7 LEU B C 1
ATOM 596 O O . LEU B 1 7 ? 9.484 -4.988 -4.004 1 88.06 7 LEU B O 1
ATOM 600 N N . ALA B 1 8 ? 10.305 -2.936 -4.227 1 85.06 8 ALA B N 1
ATOM 601 C CA . ALA B 1 8 ? 9.602 -2.76 -5.496 1 85.06 8 ALA B CA 1
ATOM 602 C C . ALA B 1 8 ? 10.172 -3.689 -6.566 1 85.06 8 ALA B C 1
ATOM 604 O O . ALA B 1 8 ? 9.422 -4.258 -7.363 1 85.06 8 ALA B O 1
ATOM 605 N N . ALA B 1 9 ? 11.461 -3.822 -6.543 1 87.25 9 ALA B N 1
ATOM 606 C CA . ALA B 1 9 ? 12.086 -4.734 -7.5 1 87.25 9 ALA B CA 1
ATOM 607 C C . ALA B 1 9 ? 11.664 -6.176 -7.238 1 87.25 9 ALA B C 1
ATOM 609 O O . ALA B 1 9 ? 11.352 -6.918 -8.172 1 87.25 9 ALA B O 1
ATOM 610 N N . ALA B 1 10 ? 11.602 -6.52 -5.973 1 88.75 10 ALA B N 1
ATOM 611 C CA . ALA B 1 10 ? 11.227 -7.875 -5.578 1 88.75 10 ALA B CA 1
ATOM 612 C C . ALA B 1 10 ? 9.766 -8.156 -5.906 1 88.75 10 ALA B C 1
ATOM 614 O O . ALA B 1 10 ? 9.406 -9.289 -6.238 1 88.75 10 ALA B O 1
ATOM 615 N N . ALA B 1 11 ? 8.961 -7.113 -5.93 1 92.06 11 ALA B N 1
ATOM 616 C CA . ALA B 1 11 ? 7.535 -7.254 -6.227 1 92.06 11 ALA B CA 1
ATOM 617 C C . ALA B 1 11 ? 7.309 -7.535 -7.711 1 92.06 11 ALA B C 1
ATOM 619 O O . ALA B 1 11 ? 6.203 -7.891 -8.117 1 92.06 11 ALA B O 1
ATOM 620 N N . GLY B 1 12 ? 8.344 -7.375 -8.453 1 90.12 12 GLY B N 1
ATOM 621 C CA . GLY B 1 12 ? 8.289 -7.727 -9.867 1 90.12 12 GLY B CA 1
ATOM 622 C C . GLY B 1 12 ? 8.945 -9.055 -10.18 1 90.12 12 GLY B C 1
ATOM 623 O O . GLY B 1 12 ? 9.18 -9.375 -11.344 1 90.12 12 GLY B O 1
ATOM 624 N N . SER B 1 13 ? 9.281 -9.805 -9.156 1 94.25 13 SER B N 1
ATOM 625 C CA . SER B 1 13 ? 9.953 -11.086 -9.32 1 94.25 13 SER B CA 1
ATOM 626 C C . SER B 1 13 ? 9.086 -12.07 -10.102 1 94.25 13 SER B C 1
ATOM 628 O O . SER B 1 13 ? 7.871 -12.117 -9.914 1 94.25 13 SER B O 1
ATOM 630 N N . PRO B 1 14 ? 9.695 -12.945 -10.914 1 94.06 14 PRO B N 1
ATOM 631 C CA . PRO B 1 14 ? 8.93 -14.016 -11.555 1 94.06 14 PRO B CA 1
ATOM 632 C C . PRO B 1 14 ? 8.508 -15.109 -10.57 1 94.06 14 PRO B C 1
ATOM 634 O O . PRO B 1 14 ? 7.617 -15.906 -10.875 1 94.06 14 PRO B O 1
ATOM 637 N N . ASP B 1 15 ? 9.156 -15.234 -9.422 1 97.31 15 ASP B N 1
ATOM 638 C CA . ASP B 1 15 ? 8.766 -16.156 -8.359 1 97.31 15 ASP B CA 1
ATOM 639 C C . ASP B 1 15 ? 7.648 -15.562 -7.5 1 97.31 15 ASP B C 1
ATOM 641 O O . ASP B 1 15 ? 7.883 -14.633 -6.73 1 97.31 15 ASP B O 1
ATOM 645 N N . PRO B 1 16 ? 6.484 -16.109 -7.57 1 96.75 16 PRO B N 1
ATOM 646 C CA . PRO B 1 16 ? 5.352 -15.531 -6.852 1 96.75 16 PRO B CA 1
ATOM 647 C C . PRO B 1 16 ? 5.586 -15.445 -5.344 1 96.75 16 PRO B C 1
ATOM 649 O O . PRO B 1 16 ? 5.09 -14.531 -4.688 1 96.75 16 PRO B O 1
ATOM 652 N N . ALA B 1 17 ? 6.336 -16.406 -4.863 1 97.5 17 ALA B N 1
ATOM 653 C CA . ALA B 1 17 ? 6.605 -16.375 -3.426 1 97.5 17 ALA B CA 1
ATOM 654 C C . ALA B 1 17 ? 7.383 -15.125 -3.041 1 97.5 17 ALA B C 1
ATOM 656 O O . ALA B 1 17 ? 7.055 -14.453 -2.059 1 97.5 17 ALA B O 1
ATOM 657 N N . GLU B 1 18 ? 8.352 -14.914 -3.805 1 97.38 18 GLU B N 1
ATOM 658 C CA . GLU B 1 18 ? 9.156 -13.711 -3.586 1 97.38 18 GLU B CA 1
ATOM 659 C C . GLU B 1 18 ? 8.336 -12.445 -3.84 1 97.38 18 GLU B C 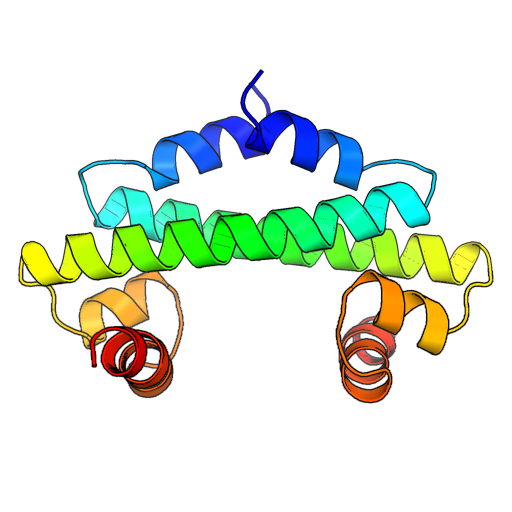1
ATOM 661 O O . GLU B 1 18 ? 8.391 -11.5 -3.053 1 97.38 18 GLU B O 1
ATOM 666 N N . GLY B 1 19 ? 7.594 -12.43 -4.898 1 97.75 19 GLY B N 1
ATOM 667 C CA . GLY B 1 19 ? 6.777 -11.281 -5.25 1 97.75 19 GLY B CA 1
ATOM 668 C C . GLY B 1 19 ? 5.711 -10.969 -4.219 1 97.75 19 GLY B C 1
ATOM 669 O O . GLY B 1 19 ? 5.551 -9.812 -3.82 1 97.75 19 GLY B O 1
ATOM 670 N N . LEU B 1 20 ? 5.066 -11.945 -3.729 1 98.44 20 LEU B N 1
ATOM 671 C CA . LEU B 1 20 ? 3.982 -11.742 -2.773 1 98.44 20 LEU B CA 1
ATOM 672 C C . LEU B 1 20 ? 4.527 -11.32 -1.414 1 98.44 20 LEU B C 1
ATOM 674 O O . LEU B 1 20 ? 3.906 -10.516 -0.712 1 98.44 20 LEU B O 1
ATOM 678 N N . ARG B 1 21 ? 5.641 -11.859 -1.12 1 97.12 21 ARG B N 1
ATOM 679 C CA . ARG B 1 21 ? 6.301 -11.422 0.105 1 97.12 21 ARG B CA 1
ATOM 680 C C . ARG B 1 21 ? 6.664 -9.938 0.03 1 97.12 21 ARG B C 1
ATOM 682 O O . ARG B 1 21 ? 6.504 -9.203 1.007 1 97.12 21 ARG B O 1
ATOM 689 N N . ALA B 1 22 ? 7.164 -9.562 -1.073 1 97 22 ALA B N 1
ATOM 690 C CA . ALA B 1 22 ? 7.52 -8.156 -1.283 1 97 22 ALA B CA 1
ATOM 691 C C . ALA B 1 22 ? 6.285 -7.266 -1.224 1 97 22 ALA B C 1
ATOM 693 O O . ALA B 1 22 ? 6.328 -6.176 -0.65 1 97 22 ALA B O 1
ATOM 694 N N . VAL B 1 23 ? 5.168 -7.688 -1.76 1 97.56 23 VAL B N 1
ATOM 695 C CA . VAL B 1 23 ? 3.912 -6.949 -1.725 1 97.56 23 VAL B CA 1
ATOM 696 C C . VAL B 1 23 ? 3.461 -6.762 -0.277 1 97.56 23 VAL B C 1
ATOM 698 O O . VAL B 1 23 ? 3.094 -5.66 0.128 1 97.56 23 VAL B O 1
ATOM 701 N N . ARG B 1 24 ? 3.602 -7.785 0.407 1 97.62 24 ARG B N 1
ATOM 702 C CA . ARG B 1 24 ? 3.236 -7.723 1.819 1 97.62 24 ARG B CA 1
ATOM 703 C C . ARG B 1 24 ? 4.117 -6.727 2.566 1 97.62 24 ARG B C 1
ATOM 705 O O . ARG B 1 24 ? 3.621 -5.93 3.367 1 97.62 24 ARG B O 1
ATOM 712 N N . ALA B 1 25 ? 5.332 -6.805 2.311 1 96.62 25 ALA B N 1
ATOM 713 C CA . ALA B 1 25 ? 6.27 -5.891 2.959 1 96.62 25 ALA B CA 1
ATOM 714 C C . ALA B 1 25 ? 6 -4.445 2.549 1 96.62 25 ALA B C 1
ATOM 716 O O . ALA B 1 25 ? 6.078 -3.535 3.377 1 96.62 25 ALA B O 1
ATOM 717 N N . LEU B 1 26 ? 5.707 -4.262 1.317 1 95.62 26 LEU B N 1
ATOM 718 C CA . LEU B 1 26 ? 5.375 -2.932 0.822 1 95.62 26 LEU B CA 1
ATOM 719 C C . LEU B 1 26 ? 4.109 -2.402 1.489 1 95.62 26 LEU B C 1
ATOM 721 O O . LEU B 1 26 ? 4.004 -1.207 1.774 1 95.62 26 LEU B O 1
ATOM 725 N N . ARG B 1 27 ? 3.131 -3.266 1.685 1 96.62 27 ARG B N 1
ATOM 726 C CA . ARG B 1 27 ? 1.909 -2.873 2.379 1 96.62 27 ARG B CA 1
ATOM 727 C C . ARG B 1 27 ? 2.219 -2.354 3.779 1 96.62 27 ARG B C 1
ATOM 729 O O . ARG B 1 27 ? 1.688 -1.322 4.195 1 96.62 27 ARG B O 1
ATOM 736 N N . ARG B 1 28 ? 3.09 -3.035 4.434 1 96.06 28 ARG B N 1
ATOM 737 C CA . ARG B 1 28 ? 3.477 -2.615 5.777 1 96.06 28 ARG B CA 1
ATOM 738 C C . ARG B 1 28 ? 4.188 -1.268 5.746 1 96.06 28 ARG B C 1
ATOM 740 O O . ARG B 1 28 ? 3.932 -0.405 6.59 1 96.06 28 ARG B O 1
ATOM 747 N N . LEU B 1 29 ? 5.086 -1.182 4.871 1 94.62 29 LEU B N 1
ATOM 748 C CA . LEU B 1 29 ? 5.809 0.078 4.723 1 94.62 29 LEU B CA 1
ATOM 749 C C . LEU B 1 29 ? 4.844 1.221 4.414 1 94.62 29 LEU B C 1
ATOM 751 O O . LEU B 1 29 ? 4.961 2.307 4.984 1 94.62 29 LEU B O 1
ATOM 755 N N . LEU B 1 30 ? 3.934 0.996 3.494 1 95.31 30 LEU B N 1
ATOM 756 C CA . LEU B 1 30 ? 2.953 2.008 3.113 1 95.31 30 LEU B CA 1
ATOM 757 C C . LEU B 1 30 ? 2.113 2.428 4.316 1 95.31 30 LEU B C 1
ATOM 759 O O . LEU B 1 30 ? 1.843 3.617 4.504 1 95.31 30 LEU B O 1
ATOM 763 N N . GLU B 1 31 ? 1.694 1.493 5.09 1 96.69 31 GLU B N 1
ATOM 764 C CA . GLU B 1 31 ? 0.92 1.793 6.293 1 96.69 31 GLU B CA 1
ATOM 765 C C . GLU B 1 31 ? 1.699 2.701 7.238 1 96.69 31 GLU B C 1
ATOM 767 O O . GLU B 1 31 ? 1.134 3.627 7.824 1 96.69 31 GLU B O 1
ATOM 772 N N . ARG B 1 32 ? 2.916 2.455 7.406 1 95.62 32 ARG B N 1
ATOM 773 C CA . ARG B 1 32 ? 3.766 3.275 8.266 1 95.62 32 ARG B CA 1
ATOM 774 C C . ARG B 1 32 ? 3.908 4.688 7.707 1 95.62 32 ARG B C 1
ATOM 776 O O . ARG B 1 32 ? 3.766 5.668 8.438 1 95.62 32 ARG B O 1
ATOM 783 N N . LEU B 1 33 ? 4.164 4.746 6.418 1 95.62 33 LEU B N 1
ATOM 784 C CA . LEU B 1 33 ? 4.34 6.043 5.777 1 95.62 33 LEU B CA 1
ATOM 785 C C . LEU B 1 33 ? 3.061 6.867 5.855 1 95.62 33 LEU B C 1
ATOM 787 O O . LEU B 1 33 ? 3.111 8.078 6.066 1 95.62 33 LEU B O 1
ATOM 791 N N . GLU B 1 34 ? 1.936 6.199 5.629 1 97.81 34 GLU B N 1
ATOM 792 C CA . GLU B 1 34 ? 0.657 6.898 5.734 1 97.81 34 GLU B CA 1
ATOM 793 C C . GLU B 1 34 ? 0.457 7.473 7.137 1 97.81 34 GLU B C 1
ATOM 795 O O . GLU B 1 34 ? 0.076 8.633 7.285 1 97.81 34 GLU B O 1
ATOM 800 N N . ALA B 1 35 ? 0.762 6.711 8.117 1 97.19 35 ALA B N 1
ATOM 801 C CA . ALA B 1 35 ? 0.61 7.168 9.5 1 97.19 35 ALA B CA 1
ATOM 802 C C . ALA B 1 35 ? 1.486 8.391 9.773 1 97.19 35 ALA B C 1
ATOM 804 O O . ALA B 1 35 ? 1.037 9.359 10.391 1 97.19 35 ALA B O 1
ATOM 805 N N . ILE B 1 36 ? 2.662 8.336 9.328 1 96.75 36 ILE B N 1
ATOM 806 C CA . ILE B 1 36 ? 3.619 9.422 9.539 1 96.75 36 ILE B CA 1
ATOM 807 C C . ILE B 1 36 ? 3.098 10.703 8.891 1 96.75 36 ILE B C 1
ATOM 809 O O . ILE B 1 36 ? 3.123 11.766 9.508 1 96.75 36 ILE B O 1
ATOM 813 N N . GLN B 1 37 ? 2.586 10.531 7.711 1 97.94 37 GLN B N 1
ATOM 814 C CA . GLN B 1 37 ? 2.156 11.711 6.973 1 97.94 37 GLN B CA 1
ATOM 815 C C . GLN B 1 37 ? 0.826 12.242 7.504 1 97.94 37 GLN B C 1
ATOM 817 O O . GLN B 1 37 ? 0.587 13.445 7.5 1 97.94 37 GLN B O 1
ATOM 822 N N . VAL B 1 38 ? -0.061 11.391 7.934 1 98.25 38 VAL B N 1
ATOM 823 C CA . VAL B 1 38 ? -1.297 11.82 8.578 1 98.25 38 VAL B CA 1
ATOM 824 C C . VAL B 1 38 ? -0.973 12.57 9.867 1 98.25 38 VAL B C 1
ATOM 826 O O . VAL B 1 38 ? -1.511 13.656 10.109 1 98.25 38 VAL B O 1
ATOM 829 N N . ASP B 1 39 ? -0.065 12.062 10.648 1 97.06 39 ASP B N 1
ATOM 830 C CA . ASP B 1 39 ? 0.369 12.734 11.867 1 97.06 39 ASP B CA 1
ATOM 831 C C . ASP B 1 39 ? 1.002 14.086 11.555 1 97.06 39 ASP B C 1
ATOM 833 O O . ASP B 1 39 ? 0.75 15.07 12.25 1 97.06 39 ASP B O 1
ATOM 837 N N . ASN B 1 40 ? 1.797 14.094 10.594 1 97.56 40 ASN B N 1
ATOM 838 C CA . ASN B 1 40 ? 2.422 15.336 10.164 1 97.56 40 ASN B CA 1
ATOM 839 C C . ASN B 1 40 ? 1.38 16.391 9.781 1 97.56 40 ASN B C 1
ATOM 841 O O . ASN B 1 40 ? 1.482 17.547 10.195 1 97.56 40 ASN B O 1
ATOM 845 N N . ALA B 1 41 ? 0.426 15.953 8.977 1 98.31 41 ALA B N 1
ATOM 846 C CA . ALA B 1 41 ? -0.663 16.828 8.555 1 98.31 41 ALA B CA 1
ATOM 847 C C . ALA B 1 41 ? -1.434 17.359 9.766 1 98.31 41 ALA B C 1
ATOM 849 O O . ALA B 1 41 ? -1.708 18.562 9.859 1 98.31 41 ALA B O 1
ATOM 850 N N . ARG B 1 42 ? -1.729 16.484 10.672 1 97.94 42 ARG B N 1
ATOM 851 C CA . ARG B 1 42 ? -2.455 16.875 11.875 1 97.94 42 ARG B CA 1
ATOM 852 C C . ARG B 1 42 ? -1.648 17.875 12.695 1 97.94 42 ARG B C 1
ATOM 854 O O . ARG B 1 42 ? -2.193 18.859 13.188 1 97.94 42 ARG B O 1
ATOM 861 N N . ALA B 1 43 ? -0.373 17.641 12.766 1 97.06 43 ALA B N 1
ATOM 862 C CA . ALA B 1 43 ? 0.514 18.516 13.516 1 97.06 43 ALA B CA 1
ATOM 863 C C . ALA B 1 43 ? 0.55 19.922 12.898 1 97.06 43 ALA B C 1
ATOM 865 O O . ALA B 1 43 ? 0.748 20.906 13.609 1 97.06 43 ALA B O 1
ATOM 866 N N . GLN B 1 44 ? 0.26 19.953 11.656 1 97.56 44 GLN B N 1
ATOM 867 C CA . GLN B 1 44 ? 0.296 21.219 10.938 1 97.56 44 GLN B CA 1
ATOM 868 C C . GLN B 1 44 ? -1.099 21.828 10.82 1 97.56 44 GLN B C 1
ATOM 870 O O . GLN B 1 44 ? -1.304 22.797 10.078 1 97.56 44 GLN B O 1
ATOM 875 N N . GLY B 1 45 ? -2.104 21.094 11.445 1 97.75 45 GLY B N 1
ATOM 876 C CA . GLY B 1 45 ? -3.41 21.703 11.617 1 97.75 45 GLY B CA 1
ATOM 877 C C . GLY B 1 45 ? -4.395 21.328 10.523 1 97.75 45 GLY B C 1
ATOM 878 O O . GLY B 1 45 ? -5.484 21.891 10.438 1 97.75 45 GLY B O 1
ATOM 879 N N . TRP B 1 46 ? -4.023 20.469 9.719 1 98.25 46 TRP B N 1
ATOM 880 C CA . TRP B 1 46 ? -4.973 20.031 8.695 1 98.25 46 TRP B CA 1
ATOM 881 C C . TRP B 1 46 ? -6.215 19.422 9.328 1 98.25 46 TRP B C 1
ATOM 883 O O . TRP B 1 46 ? -6.125 18.734 10.344 1 98.25 46 TRP B O 1
ATOM 893 N N . SER B 1 47 ? -7.324 19.641 8.586 1 98.12 47 SER B N 1
ATOM 894 C CA . SER B 1 47 ? -8.547 18.969 9 1 98.12 47 SER B CA 1
ATOM 895 C C . SER B 1 47 ? -8.57 17.516 8.516 1 98.12 47 SER B C 1
ATOM 897 O O . SER B 1 47 ? -7.902 17.172 7.543 1 98.12 47 SER B O 1
ATOM 899 N N . TRP B 1 48 ? -9.375 16.703 9.164 1 97.75 48 TRP B N 1
ATOM 900 C CA . TRP B 1 48 ? -9.578 15.336 8.719 1 97.75 48 TRP B CA 1
ATOM 901 C C . TRP B 1 48 ? -10.148 15.305 7.305 1 97.75 48 TRP B C 1
ATOM 903 O O . TRP B 1 48 ? -9.844 14.398 6.527 1 97.75 48 TRP B O 1
ATOM 913 N N . GLN B 1 49 ? -10.93 16.281 6.926 1 98.38 49 GLN B N 1
ATOM 914 C CA . GLN B 1 49 ? -11.492 16.344 5.578 1 98.38 49 GLN B CA 1
ATOM 915 C C . GLN B 1 49 ? -10.398 16.609 4.543 1 98.38 49 GLN B C 1
ATOM 917 O O . GLN B 1 49 ? -10.398 16.016 3.469 1 98.38 49 GLN B O 1
ATOM 922 N N . ALA B 1 50 ? -9.5 17.453 4.879 1 98.38 50 ALA B N 1
ATOM 923 C CA . ALA B 1 50 ? -8.406 17.766 3.961 1 98.38 50 ALA B CA 1
ATOM 924 C C . ALA B 1 50 ? -7.512 16.562 3.738 1 98.38 50 ALA B C 1
ATOM 926 O O . ALA B 1 50 ? -7.082 16.297 2.613 1 98.38 50 ALA B O 1
ATOM 927 N N . ILE B 1 51 ? -7.277 15.859 4.805 1 98.5 51 ILE B N 1
ATOM 928 C CA . ILE B 1 51 ? -6.469 14.648 4.742 1 98.5 51 ILE B CA 1
ATOM 929 C C . ILE B 1 51 ? -7.18 13.594 3.896 1 98.5 51 ILE B C 1
ATOM 931 O O . ILE B 1 51 ? -6.57 12.984 3.014 1 98.5 51 ILE B O 1
ATOM 935 N N . ALA B 1 52 ? -8.414 13.43 4.141 1 98.44 52 ALA B N 1
ATOM 936 C CA . ALA B 1 52 ? -9.227 12.461 3.406 1 98.44 52 ALA B CA 1
ATOM 937 C C . ALA B 1 52 ? -9.211 12.758 1.91 1 98.44 52 ALA B C 1
ATOM 939 O O . ALA B 1 52 ? -9.031 11.852 1.093 1 98.44 52 ALA B O 1
ATOM 940 N N . ASP B 1 53 ? -9.352 14.016 1.55 1 98.06 53 ASP B N 1
ATOM 941 C CA . ASP B 1 53 ? -9.336 14.438 0.154 1 98.06 53 ASP B CA 1
ATOM 942 C C . ASP B 1 53 ? -7.996 14.102 -0.505 1 98.06 53 ASP B C 1
ATOM 944 O O . ASP B 1 53 ? -7.961 13.641 -1.647 1 98.06 53 ASP B O 1
ATOM 948 N N . SER B 1 54 ? -6.969 14.312 0.212 1 97.94 54 SER B N 1
ATOM 949 C CA . SER B 1 54 ? -5.629 14.055 -0.306 1 97.94 54 SER B CA 1
ATOM 950 C C . SER B 1 54 ? -5.402 12.562 -0.539 1 97.94 54 SER B C 1
ATOM 952 O O . SER B 1 54 ? -4.695 12.172 -1.471 1 97.94 54 SER B O 1
ATOM 954 N N . LEU B 1 55 ? -5.945 11.781 0.251 1 97.94 55 LEU B N 1
ATOM 955 C CA . LEU B 1 55 ? -5.77 10.336 0.177 1 97.94 55 LEU B CA 1
ATOM 956 C C . LEU B 1 55 ? -6.852 9.703 -0.69 1 97.94 55 LEU B C 1
ATOM 958 O O . LEU B 1 55 ? -6.758 8.531 -1.05 1 97.94 55 LEU B O 1
ATOM 962 N N . GLU B 1 56 ? -7.828 10.492 -0.999 1 97.88 56 GLU B N 1
ATOM 963 C CA . GLU B 1 56 ? -8.977 10.016 -1.77 1 97.88 56 GLU B CA 1
ATOM 964 C C . GLU B 1 56 ? -9.703 8.891 -1.043 1 97.88 56 GLU B C 1
ATOM 966 O O . GLU B 1 56 ? -9.984 7.844 -1.632 1 97.88 56 GLU B O 1
ATOM 971 N N . VAL B 1 57 ? -9.992 9.094 0.219 1 97.69 57 VAL B N 1
ATOM 972 C CA . VAL B 1 57 ? -10.805 8.219 1.07 1 97.69 57 VAL B CA 1
ATOM 973 C C . VAL B 1 57 ? -11.859 9.047 1.795 1 97.69 57 VAL B C 1
ATOM 975 O O . VAL B 1 57 ? -11.906 10.273 1.655 1 97.69 57 VAL B O 1
ATOM 978 N N . SER B 1 58 ? -12.727 8.352 2.461 1 98.19 58 SER B N 1
ATOM 979 C CA . SER B 1 58 ? -13.711 9.086 3.242 1 98.19 58 SER B CA 1
ATOM 980 C C . SER B 1 58 ? -13.102 9.641 4.527 1 98.19 58 SER B C 1
ATOM 982 O O . SER B 1 58 ? -12.164 9.055 5.074 1 98.19 58 SER B O 1
ATOM 984 N N . ARG B 1 59 ? -13.609 10.734 4.98 1 97.5 59 ARG B N 1
ATOM 985 C CA . ARG B 1 59 ? -13.164 11.352 6.227 1 97.5 59 ARG B CA 1
ATOM 986 C C . ARG B 1 59 ? -13.305 10.375 7.395 1 97.5 59 ARG B C 1
ATOM 988 O O . ARG B 1 59 ? -12.398 10.258 8.219 1 97.5 59 ARG B O 1
ATOM 995 N N . GLN B 1 60 ? -14.406 9.688 7.375 1 97.56 60 GLN B N 1
ATOM 996 C CA . GLN B 1 60 ? -14.664 8.75 8.461 1 97.56 60 GLN B CA 1
ATOM 997 C C . GLN B 1 60 ? -13.633 7.633 8.484 1 97.56 60 GLN B C 1
ATOM 999 O O . GLN B 1 60 ? -13.156 7.242 9.555 1 97.56 60 GLN B O 1
ATOM 1004 N N . ALA B 1 61 ? -13.305 7.117 7.414 1 96.88 61 ALA B N 1
ATOM 1005 C CA . ALA B 1 61 ? -12.352 6.016 7.289 1 96.88 61 ALA B CA 1
ATOM 1006 C C . ALA B 1 61 ? -10.977 6.414 7.816 1 96.88 61 ALA B C 1
ATOM 1008 O O . ALA B 1 61 ? -10.367 5.676 8.594 1 96.88 61 ALA B O 1
ATOM 1009 N N . VAL B 1 62 ? -10.547 7.598 7.422 1 97.19 62 VAL B N 1
ATOM 1010 C CA . VAL B 1 62 ? -9.203 8 7.816 1 97.19 62 VAL B CA 1
ATOM 1011 C C . VAL B 1 62 ? -9.188 8.375 9.297 1 97.19 62 VAL B C 1
ATOM 1013 O O . VAL B 1 62 ? -8.234 8.047 10.016 1 97.19 62 VAL B O 1
ATOM 1016 N N . HIS B 1 63 ? -10.188 9.078 9.734 1 96.69 63 HIS B N 1
ATOM 1017 C CA . HIS B 1 63 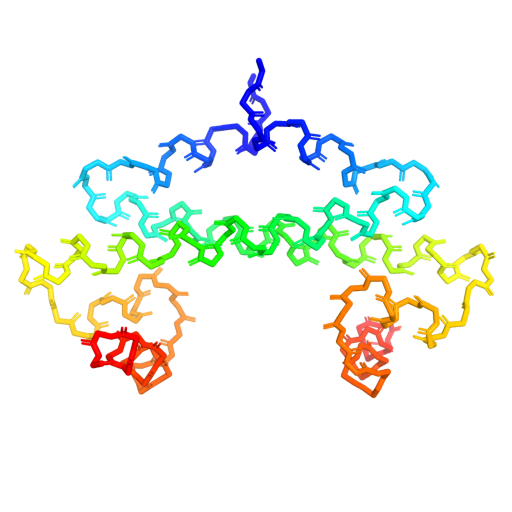? -10.266 9.445 11.141 1 96.69 63 HIS B CA 1
ATOM 1018 C C . HIS B 1 63 ? -10.266 8.211 12.031 1 96.69 63 HIS B C 1
ATOM 1020 O O . HIS B 1 63 ? -9.492 8.133 12.992 1 96.69 63 HIS B O 1
ATOM 1026 N N . GLN B 1 64 ? -11.102 7.266 11.719 1 96.25 64 GLN B N 1
ATOM 1027 C CA . GLN B 1 64 ? -11.203 6.043 12.5 1 96.25 64 GLN B CA 1
ATOM 1028 C C . GLN B 1 64 ? -9.875 5.281 12.5 1 96.25 64 GLN B C 1
ATOM 1030 O O . GLN B 1 64 ? -9.453 4.762 13.531 1 96.25 64 GLN B O 1
ATOM 1035 N N . LYS B 1 65 ? -9.289 5.23 11.484 1 95.38 65 LYS B N 1
ATOM 1036 C CA . LYS B 1 65 ? -8.047 4.484 11.312 1 95.38 65 LYS B CA 1
ATOM 1037 C C . LYS B 1 65 ? -6.91 5.109 12.117 1 95.38 65 LYS B C 1
ATOM 1039 O O . LYS B 1 65 ? -6.07 4.398 12.672 1 95.38 65 LYS B O 1
ATOM 1044 N N . HIS B 1 66 ? -6.914 6.395 12.141 1 94.88 66 HIS B N 1
ATOM 1045 C CA . HIS B 1 66 ? -5.707 7.035 12.641 1 94.88 66 HIS B CA 1
ATOM 1046 C C . HIS B 1 66 ? -5.957 7.699 13.992 1 94.88 66 HIS B C 1
ATOM 1048 O O . HIS B 1 66 ? -5.012 8.117 14.672 1 94.88 66 HIS B O 1
ATOM 1054 N N . ASN B 1 67 ? -7.098 7.941 14.242 1 85.25 67 ASN B N 1
ATOM 1055 C CA . ASN B 1 67 ? -7.383 8.5 15.555 1 85.25 67 ASN B CA 1
ATOM 1056 C C . ASN B 1 67 ? -7.301 7.438 16.656 1 85.25 67 ASN B C 1
ATOM 1058 O O . ASN B 1 67 ? -6.992 7.75 17.797 1 85.25 67 ASN B O 1
ATOM 1062 N N . ARG B 1 68 ? -7.605 6.223 16.359 1 69.94 68 ARG B N 1
ATOM 1063 C CA . ARG B 1 68 ? -7.539 5.137 17.328 1 69.94 68 ARG B CA 1
ATOM 1064 C C . ARG B 1 68 ? -6.094 4.734 17.609 1 69.94 68 ARG B C 1
ATOM 1066 O O . ARG B 1 68 ? -5.789 4.195 18.672 1 69.94 68 ARG B O 1
ATOM 1073 N N . LYS B 1 69 ? -5.156 4.879 16.75 1 61.94 69 LYS B N 1
ATOM 1074 C CA . LYS B 1 69 ? -3.768 4.469 16.938 1 61.94 69 LYS B CA 1
ATOM 1075 C C . LYS B 1 69 ? -3.07 5.34 17.969 1 61.94 69 LYS B C 1
ATOM 1077 O O . LYS B 1 69 ? -2.082 4.918 18.578 1 61.94 69 LYS B O 1
ATOM 1082 N N . GLY B 1 70 ? -3.523 6.527 18.312 1 54.16 70 GLY B N 1
ATOM 1083 C CA . GLY B 1 70 ? -2.996 7.441 19.312 1 54.16 70 GLY B CA 1
ATOM 1084 C C . GLY B 1 70 ? -3.402 7.074 20.734 1 54.16 70 GLY B C 1
ATOM 1085 O O . GLY B 1 70 ? -2.973 7.719 21.688 1 54.16 70 GLY B O 1
ATOM 1086 N N . ARG B 1 71 ? -4.449 6.324 20.906 1 44.88 71 ARG B N 1
ATOM 1087 C CA . ARG B 1 71 ? -4.789 6.074 22.312 1 44.88 71 ARG B CA 1
ATOM 1088 C C . ARG B 1 71 ? -4.074 4.832 22.828 1 44.88 71 ARG B C 1
ATOM 1090 O O . ARG B 1 71 ? -3.953 3.832 22.109 1 44.88 71 ARG B O 1
#

Sequence (142 aa):
MTEATTLAAAAGSPDPAEGLRAVRALRRLLERLEAIQVDNARAQGWSWQAIADSLEVSRQAVHQKHNRKGRMTEATTLAAAAGSPDPAEGLRAVRALRRLLERLEAIQVDNARAQGWSWQAIADSLEVSRQAVHQKHNRKGR